Protein AF-A0A6L9IWA8-F1 (afdb_monomer_lite)

Sequence (119 aa):
MDGIFGVGLMEVVIILLAIFIIGGPENTAKWARELGRWVGKARRMWSEAVAEMEKDLGPEGKELLDTTRQITQATREVKTMKPARKLLAESTGLVNDVAKEVEGQAPEPPSSNGTGHTP

Radius of gyration: 25.7 Å; chains: 1; bounding box: 56×28×85 Å

Secondary structure (DSSP, 8-state):
---TTS--HHHHHHHHHHHHHHH-HHHHHHHHHHHHHHHHHHHHHHHHHHHHHHHHSTTHHHHHHHHHHHHHHHHHHHTTSTHHHHHHHHHHHHHHHHHHHHHT-PPPP----------

pLDDT: mean 75.32, std 14.13, range [43.97, 95.75]

Structure (mmCIF, N/CA/C/O backbone):
data_AF-A0A6L9IWA8-F1
#
_entry.id   AF-A0A6L9IWA8-F1
#
loop_
_atom_site.group_PDB
_atom_site.id
_atom_site.type_symbol
_atom_site.label_atom_id
_atom_site.label_alt_id
_atom_site.label_comp_id
_atom_site.label_asym_id
_atom_site.label_entity_id
_atom_site.label_seq_id
_atom_site.pdbx_PDB_ins_code
_atom_site.Cartn_x
_atom_site.Cartn_y
_atom_site.Cartn_z
_atom_site.occupancy
_atom_site.B_iso_or_equiv
_atom_site.auth_seq_id
_atom_site.auth_comp_id
_atom_site.auth_asym_id
_atom_site.auth_atom_id
_atom_site.pdbx_PDB_model_num
ATOM 1 N N . MET A 1 1 ? -17.144 9.341 -12.416 1.00 52.88 1 MET A N 1
ATOM 2 C CA . MET A 1 1 ? -17.152 8.767 -11.052 1.00 52.88 1 MET A CA 1
ATOM 3 C C . MET A 1 1 ? -15.854 9.219 -10.430 1.00 52.88 1 MET A C 1
ATOM 5 O O . MET A 1 1 ? -14.859 8.512 -10.530 1.00 52.88 1 MET A O 1
ATOM 9 N N . ASP A 1 2 ? -15.854 10.429 -9.886 1.00 62.62 2 ASP A N 1
ATOM 10 C CA . ASP A 1 2 ? -14.649 11.027 -9.323 1.00 62.62 2 ASP A CA 1
ATOM 11 C C . ASP A 1 2 ? -14.594 10.596 -7.859 1.00 62.62 2 ASP A C 1
ATOM 13 O O . ASP A 1 2 ? -15.529 10.833 -7.092 1.00 62.62 2 ASP A O 1
ATOM 17 N N . GLY A 1 3 ? -13.567 9.819 -7.509 1.00 61.72 3 GLY A N 1
ATOM 18 C CA . GLY A 1 3 ? -13.367 9.332 -6.148 1.00 61.72 3 GLY A CA 1
ATOM 19 C C . GLY A 1 3 ? -13.089 10.477 -5.173 1.00 61.72 3 GLY A C 1
ATOM 20 O O . GLY A 1 3 ? -12.865 11.615 -5.576 1.00 61.72 3 GLY A O 1
ATOM 21 N N . ILE A 1 4 ? -13.034 10.152 -3.879 1.00 63.00 4 ILE A N 1
ATOM 22 C CA . ILE A 1 4 ? -12.831 11.069 -2.736 1.00 63.00 4 ILE A CA 1
ATOM 23 C C . ILE A 1 4 ? -11.584 11.990 -2.829 1.00 63.00 4 ILE A C 1
ATOM 25 O O . ILE A 1 4 ? -11.434 12.897 -2.019 1.00 63.00 4 ILE A O 1
ATOM 29 N N . PHE A 1 5 ? -10.734 11.835 -3.851 1.00 69.06 5 PHE A N 1
ATOM 30 C CA . PHE A 1 5 ? -9.561 12.679 -4.119 1.00 69.06 5 PHE A CA 1
ATOM 31 C C . PHE A 1 5 ? -9.408 13.109 -5.590 1.00 69.06 5 PHE A C 1
ATOM 33 O O . PHE A 1 5 ? -8.297 13.402 -6.019 1.00 69.06 5 PHE A O 1
ATOM 40 N N . GLY A 1 6 ? -10.466 13.058 -6.408 1.00 74.38 6 GLY A N 1
ATOM 41 C CA . GLY A 1 6 ? -10.344 13.210 -7.870 1.00 74.38 6 GLY A CA 1
ATOM 42 C C . GLY A 1 6 ? -9.612 12.045 -8.553 1.00 74.38 6 GLY A C 1
ATOM 43 O O . GLY A 1 6 ? -9.569 11.986 -9.772 1.00 74.38 6 GLY A O 1
ATOM 44 N N . VAL A 1 7 ? -9.108 11.094 -7.759 1.00 74.19 7 VAL A N 1
ATOM 45 C CA . VAL A 1 7 ? -8.382 9.901 -8.184 1.00 74.19 7 VAL A CA 1
ATOM 46 C C . VAL A 1 7 ? -9.332 8.709 -8.214 1.00 74.19 7 VAL A C 1
ATOM 48 O O . VAL A 1 7 ? -9.901 8.315 -7.189 1.00 74.19 7 VAL A O 1
ATOM 51 N N . GLY A 1 8 ? -9.521 8.128 -9.398 1.00 85.25 8 GLY A N 1
ATOM 52 C CA . GLY A 1 8 ? -10.294 6.896 -9.585 1.00 85.25 8 GLY A CA 1
ATOM 53 C C . GLY A 1 8 ? -9.482 5.631 -9.273 1.00 85.25 8 GLY A C 1
ATOM 54 O O . GLY A 1 8 ? -8.254 5.652 -9.265 1.00 85.25 8 GLY A O 1
ATOM 55 N N . LEU A 1 9 ? -10.152 4.483 -9.090 1.00 83.06 9 LEU A N 1
ATOM 56 C CA . LEU A 1 9 ? -9.462 3.191 -8.910 1.00 83.06 9 LEU A CA 1
ATOM 57 C C . LEU A 1 9 ? -8.479 2.908 -10.063 1.00 83.06 9 LEU A C 1
ATOM 59 O O . LEU A 1 9 ? -7.370 2.440 -9.826 1.00 83.06 9 LEU A O 1
ATOM 63 N N . MET A 1 10 ? -8.871 3.243 -11.298 1.00 87.06 10 MET A N 1
ATOM 64 C CA . MET A 1 10 ? -8.018 3.100 -12.484 1.00 87.06 10 MET A CA 1
ATOM 65 C C . MET A 1 10 ? -6.772 3.983 -12.437 1.00 87.06 10 MET A C 1
ATOM 67 O O . MET A 1 10 ? -5.709 3.568 -12.883 1.00 87.06 10 MET A O 1
ATOM 71 N N . GLU A 1 11 ? -6.874 5.176 -11.867 1.00 87.44 11 GLU A N 1
ATOM 72 C CA . GLU A 1 11 ? -5.745 6.092 -11.757 1.00 87.44 11 GLU A CA 1
ATOM 73 C C . GLU A 1 11 ? -4.727 5.602 -10.725 1.00 87.44 11 GLU A C 1
ATOM 75 O O . GLU A 1 11 ? -3.528 5.633 -10.988 1.00 87.44 11 GLU A O 1
ATOM 80 N N . VAL A 1 12 ? -5.187 5.012 -9.615 1.00 89.56 12 VAL A N 1
ATOM 81 C CA . VAL A 1 12 ? -4.294 4.325 -8.667 1.00 89.56 12 VAL A CA 1
ATOM 82 C C . VAL A 1 12 ? -3.516 3.205 -9.361 1.00 89.56 12 VAL A C 1
ATOM 84 O O . VAL A 1 12 ? -2.313 3.078 -9.149 1.00 89.56 12 VAL A O 1
ATOM 87 N N . VAL A 1 13 ? -4.166 2.410 -10.217 1.00 91.19 13 VAL A N 1
ATOM 88 C CA . VAL A 1 13 ? -3.491 1.347 -10.985 1.00 91.19 13 VAL A CA 1
ATOM 89 C C . VAL A 1 13 ? -2.436 1.928 -11.929 1.00 91.19 13 V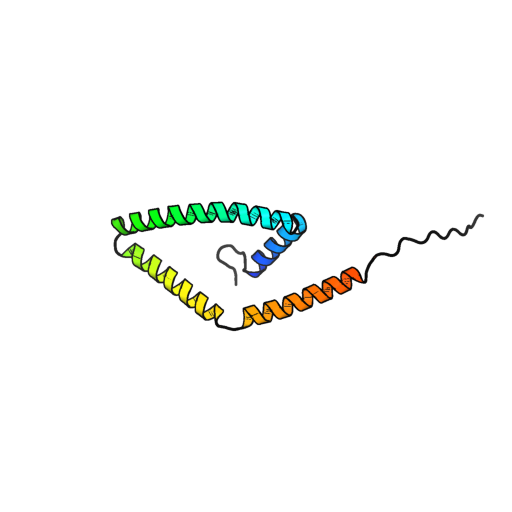AL A C 1
ATOM 91 O O . VAL A 1 13 ? -1.326 1.402 -11.986 1.00 91.19 13 VAL A O 1
ATOM 94 N N . ILE A 1 14 ? -2.744 3.025 -12.627 1.00 92.31 14 ILE A N 1
ATOM 95 C CA . ILE A 1 14 ? -1.791 3.711 -13.514 1.00 92.31 14 ILE A CA 1
ATOM 96 C C . ILE A 1 14 ? -0.588 4.233 -12.719 1.00 92.31 14 ILE A C 1
ATOM 98 O O . ILE A 1 14 ? 0.552 4.023 -13.130 1.00 92.31 14 ILE A O 1
ATOM 102 N N . ILE A 1 15 ? -0.81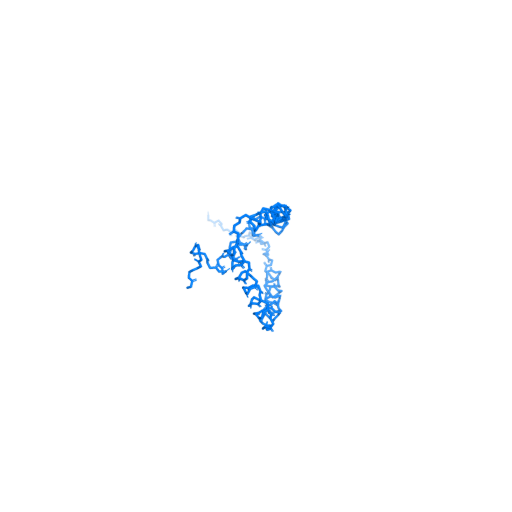7 4.849 -11.557 1.00 91.69 15 ILE A N 1
ATOM 103 C CA . ILE A 1 15 ? 0.255 5.328 -10.674 1.00 91.69 15 ILE A CA 1
ATOM 104 C C . ILE A 1 15 ? 1.117 4.155 -10.187 1.00 91.69 15 ILE A C 1
ATOM 106 O O . ILE A 1 15 ? 2.345 4.236 -10.228 1.00 91.69 15 ILE A O 1
ATOM 110 N N . LEU A 1 16 ? 0.501 3.046 -9.765 1.00 91.19 16 LEU A N 1
ATOM 111 C CA . LEU A 1 16 ? 1.231 1.843 -9.356 1.00 91.19 16 LEU A CA 1
ATOM 112 C C . LEU A 1 16 ? 2.087 1.289 -10.497 1.00 91.19 16 LEU A C 1
ATOM 114 O O . LEU A 1 16 ? 3.242 0.938 -10.262 1.00 91.19 16 LEU A O 1
ATOM 118 N N . LEU A 1 17 ? 1.557 1.256 -11.721 1.00 92.81 17 LEU A N 1
ATOM 119 C CA . LEU A 1 17 ? 2.297 0.821 -12.902 1.00 92.81 17 LEU A CA 1
ATOM 120 C C . LEU A 1 17 ? 3.463 1.769 -13.216 1.00 92.81 17 LEU A C 1
ATOM 122 O O . LEU A 1 17 ? 4.565 1.301 -13.482 1.00 92.81 17 LEU A O 1
ATOM 126 N N . ALA A 1 18 ? 3.263 3.084 -13.116 1.00 92.25 18 ALA A N 1
ATOM 127 C CA . ALA A 1 18 ? 4.325 4.068 -13.320 1.00 92.25 18 ALA A CA 1
ATOM 128 C C . ALA A 1 18 ? 5.462 3.894 -12.301 1.00 92.25 18 ALA A C 1
ATOM 130 O O . ALA A 1 18 ? 6.628 3.810 -12.685 1.00 92.25 18 ALA A O 1
ATOM 131 N N . ILE A 1 19 ? 5.136 3.758 -11.010 1.00 92.38 19 ILE A N 1
ATOM 132 C CA . ILE A 1 19 ? 6.133 3.499 -9.959 1.00 92.38 19 ILE A CA 1
ATOM 133 C C . ILE A 1 19 ? 6.842 2.160 -10.202 1.00 92.38 19 ILE A C 1
ATOM 135 O O . ILE A 1 19 ? 8.037 2.048 -9.939 1.00 92.38 19 ILE A O 1
ATOM 139 N N . PHE A 1 20 ? 6.133 1.155 -10.713 1.00 92.81 20 PHE A N 1
ATOM 140 C CA . PHE A 1 20 ? 6.696 -0.154 -11.031 1.00 92.81 20 PHE A CA 1
ATOM 141 C C . PHE A 1 20 ? 7.640 -0.122 -12.237 1.00 92.81 20 PHE A C 1
ATOM 143 O O . PHE A 1 20 ? 8.668 -0.790 -12.212 1.00 92.81 20 PHE A O 1
ATOM 150 N N . ILE A 1 21 ? 7.337 0.668 -13.270 1.00 93.06 21 ILE A N 1
ATOM 151 C CA . ILE A 1 21 ? 8.206 0.846 -14.443 1.00 93.06 21 ILE A CA 1
ATOM 152 C C . ILE A 1 21 ? 9.446 1.667 -14.070 1.00 93.06 21 ILE A C 1
ATOM 154 O O . ILE A 1 21 ? 10.561 1.276 -14.402 1.00 93.06 21 ILE A O 1
ATOM 158 N N . ILE A 1 22 ? 9.264 2.781 -13.355 1.00 92.12 22 ILE A N 1
ATOM 159 C CA . ILE A 1 22 ? 10.355 3.698 -12.984 1.00 92.12 22 ILE A CA 1
ATOM 160 C C . ILE A 1 22 ? 11.263 3.068 -11.924 1.00 92.12 22 ILE A C 1
ATOM 162 O O . ILE A 1 22 ? 12.486 3.119 -12.028 1.00 92.12 22 ILE A O 1
ATOM 166 N N . GLY A 1 23 ? 10.666 2.498 -10.878 1.00 87.12 23 GLY A N 1
ATOM 167 C CA . GLY A 1 23 ? 11.400 1.882 -9.777 1.00 87.12 23 GLY A CA 1
ATOM 168 C C . GLY A 1 23 ? 11.874 0.466 -10.089 1.00 87.12 23 GLY A C 1
ATOM 169 O O . GLY A 1 23 ? 12.840 -0.001 -9.486 1.00 87.12 23 GLY A O 1
ATOM 170 N N . GLY A 1 24 ? 11.216 -0.220 -11.018 1.00 89.38 24 GLY A N 1
ATOM 171 C CA . GLY A 1 24 ? 11.386 -1.645 -11.253 1.00 89.38 24 GLY A CA 1
ATOM 172 C C . GLY A 1 24 ? 10.652 -2.513 -10.213 1.00 89.38 24 GLY A C 1
ATOM 173 O O . GLY A 1 24 ? 10.462 -2.100 -9.059 1.00 89.38 24 GLY A O 1
ATOM 174 N N . PRO A 1 25 ? 10.299 -3.761 -10.579 1.00 83.06 25 PRO A N 1
ATOM 175 C CA . PRO A 1 25 ? 9.552 -4.703 -9.735 1.00 83.06 25 PRO A CA 1
ATOM 176 C C . PRO A 1 25 ? 10.153 -4.899 -8.344 1.00 83.06 25 PRO A C 1
ATOM 178 O O . PRO A 1 25 ? 9.441 -5.020 -7.344 1.00 83.06 25 PRO A O 1
ATOM 181 N N . GLU A 1 26 ? 11.480 -4.926 -8.264 1.00 87.94 26 GLU A N 1
ATOM 182 C CA . GLU A 1 26 ? 12.175 -5.210 -7.018 1.00 87.94 26 GLU A CA 1
ATOM 183 C C . GLU A 1 26 ? 12.084 -4.062 -6.013 1.00 87.94 26 GLU A C 1
ATOM 185 O O . GLU A 1 26 ? 11.994 -4.316 -4.810 1.00 87.94 26 GLU A O 1
ATOM 190 N N . ASN A 1 27 ? 12.103 -2.808 -6.472 1.00 89.75 27 ASN A N 1
ATOM 191 C CA . ASN A 1 27 ? 12.190 -1.650 -5.582 1.00 89.75 27 ASN A CA 1
ATOM 192 C C . ASN A 1 27 ? 10.813 -1.212 -5.093 1.00 89.75 27 ASN A C 1
ATOM 194 O O . ASN A 1 27 ? 10.641 -0.998 -3.893 1.00 89.75 27 ASN A O 1
ATOM 198 N N . THR A 1 28 ? 9.800 -1.208 -5.962 1.00 88.69 28 THR A N 1
ATOM 199 C CA . THR A 1 28 ? 8.416 -0.919 -5.557 1.00 88.69 28 THR A CA 1
ATOM 200 C C . THR A 1 28 ? 7.926 -1.929 -4.515 1.00 88.69 28 THR A C 1
ATOM 202 O O . THR A 1 28 ? 7.317 -1.555 -3.511 1.00 88.69 28 THR A O 1
ATOM 205 N N . ALA A 1 29 ? 8.273 -3.211 -4.679 1.00 88.44 29 ALA A N 1
ATOM 206 C CA . ALA A 1 29 ? 7.963 -4.248 -3.696 1.00 88.44 29 ALA A CA 1
ATOM 207 C C . ALA A 1 29 ? 8.788 -4.125 -2.398 1.00 88.44 29 ALA A C 1
ATOM 209 O O . ALA A 1 29 ? 8.310 -4.507 -1.326 1.00 88.44 29 ALA A O 1
ATOM 210 N N . LYS A 1 30 ? 10.029 -3.614 -2.447 1.00 89.94 30 LYS A N 1
ATOM 211 C CA . LYS A 1 30 ? 10.808 -3.274 -1.236 1.00 89.94 30 LYS A CA 1
ATOM 212 C C . LYS A 1 30 ? 10.108 -2.160 -0.448 1.00 89.94 30 LYS A C 1
ATOM 214 O O . LYS A 1 30 ? 9.823 -2.355 0.735 1.00 89.94 30 LYS A O 1
ATOM 219 N N . TRP A 1 31 ? 9.719 -1.074 -1.115 1.00 90.69 31 TRP A N 1
ATOM 220 C CA . TRP A 1 31 ? 9.046 0.068 -0.485 1.00 90.69 31 TRP A CA 1
ATOM 221 C C . TRP A 1 31 ? 7.673 -0.303 0.082 1.00 90.69 31 TRP A C 1
ATOM 223 O O . TRP A 1 31 ? 7.347 0.065 1.209 1.00 90.69 31 TRP A O 1
ATOM 233 N N . ALA A 1 32 ? 6.894 -1.121 -0.632 1.00 90.62 32 ALA A N 1
ATOM 234 C CA . ALA A 1 32 ? 5.612 -1.620 -0.134 1.00 90.62 32 ALA A CA 1
ATOM 235 C C . ALA A 1 32 ? 5.762 -2.445 1.157 1.00 90.62 32 ALA A C 1
ATOM 237 O O . ALA A 1 32 ? 4.952 -2.321 2.077 1.00 90.62 32 ALA A O 1
ATOM 238 N N . ARG A 1 33 ? 6.816 -3.267 1.263 1.00 92.50 33 ARG A N 1
ATOM 239 C CA . ARG A 1 33 ? 7.103 -4.043 2.482 1.00 92.50 33 ARG A CA 1
ATOM 240 C C . ARG A 1 33 ? 7.492 -3.148 3.652 1.00 92.50 33 ARG A C 1
ATOM 242 O O . ARG A 1 33 ? 7.090 -3.413 4.785 1.00 92.50 33 ARG A O 1
ATOM 249 N N . GLU A 1 34 ? 8.269 -2.104 3.396 1.00 94.38 34 GLU A N 1
ATOM 250 C CA . GLU A 1 34 ? 8.641 -1.115 4.409 1.00 94.38 34 GLU A CA 1
ATOM 251 C C . GLU A 1 34 ? 7.423 -0.351 4.922 1.00 94.38 34 GLU A C 1
ATOM 253 O O . GLU A 1 34 ? 7.182 -0.333 6.135 1.00 94.38 34 GLU A O 1
ATOM 258 N N . LEU A 1 35 ? 6.601 0.162 4.005 1.00 94.31 35 LEU A N 1
ATOM 259 C CA . LEU A 1 35 ? 5.353 0.846 4.323 1.00 94.31 35 LEU A CA 1
ATOM 260 C C . LEU A 1 35 ? 4.388 -0.077 5.080 1.00 94.31 35 LEU A C 1
ATOM 262 O O . LEU A 1 35 ? 3.823 0.312 6.097 1.00 94.31 35 LEU A O 1
ATOM 266 N N . GLY A 1 36 ? 4.251 -1.333 4.650 1.00 93.69 36 GLY A N 1
ATOM 267 C CA . GLY A 1 36 ? 3.370 -2.314 5.284 1.00 93.69 36 GLY A CA 1
ATOM 268 C C . GLY A 1 36 ? 3.729 -2.584 6.746 1.00 93.69 36 GLY A C 1
ATOM 269 O O . GLY A 1 36 ? 2.840 -2.689 7.593 1.00 93.69 36 GLY A O 1
ATOM 270 N N . ARG A 1 37 ? 5.026 -2.622 7.085 1.00 95.75 37 ARG A N 1
ATOM 271 C CA . ARG A 1 37 ? 5.462 -2.742 8.488 1.00 95.75 37 ARG A CA 1
ATOM 272 C C . ARG A 1 37 ? 5.071 -1.518 9.316 1.00 95.75 37 ARG A C 1
ATOM 274 O O . ARG A 1 37 ? 4.723 -1.675 10.484 1.00 95.75 37 ARG A O 1
ATOM 281 N N . TRP A 1 38 ? 5.125 -0.322 8.734 1.00 94.88 38 TRP A N 1
ATOM 282 C CA . TRP A 1 38 ? 4.744 0.923 9.409 1.00 94.88 38 TRP A CA 1
ATOM 283 C C . TRP A 1 38 ? 3.231 1.026 9.591 1.00 94.88 38 TRP A C 1
ATOM 285 O O . TRP A 1 38 ? 2.765 1.252 10.705 1.00 94.88 38 TRP A O 1
ATOM 295 N N . VAL A 1 39 ? 2.464 0.747 8.538 1.00 95.00 39 VAL A N 1
ATOM 296 C CA . VAL A 1 39 ? 0.997 0.681 8.581 1.00 95.00 39 VAL A CA 1
ATOM 297 C C . VAL A 1 39 ? 0.528 -0.371 9.587 1.00 95.00 39 VAL A C 1
ATOM 299 O O . VAL A 1 39 ? -0.401 -0.123 10.350 1.00 95.00 39 VAL A O 1
ATOM 302 N N . GLY A 1 40 ? 1.199 -1.524 9.657 1.00 93.19 40 GLY A N 1
ATOM 303 C CA . GLY A 1 40 ? 0.892 -2.564 10.640 1.00 93.19 40 GLY A CA 1
ATOM 304 C C . GLY A 1 40 ? 1.062 -2.091 12.086 1.00 93.19 40 GLY A C 1
ATOM 305 O O . GLY A 1 40 ? 0.217 -2.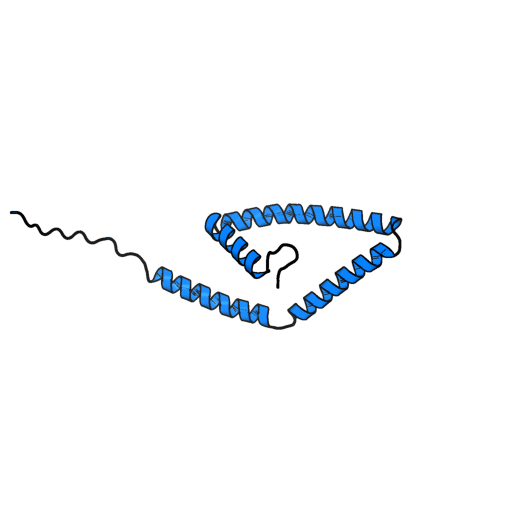388 12.930 1.00 93.19 40 GLY A O 1
ATOM 306 N N . LYS A 1 41 ? 2.117 -1.318 12.372 1.00 93.38 41 LYS A N 1
ATOM 307 C CA . LYS A 1 41 ? 2.319 -0.697 13.691 1.00 93.38 41 LYS A CA 1
ATOM 308 C C . LYS A 1 41 ? 1.266 0.375 13.971 1.00 93.38 41 LYS A C 1
ATOM 310 O O . LYS A 1 41 ? 0.652 0.346 15.032 1.00 93.38 41 LYS A O 1
ATOM 315 N N . ALA A 1 42 ? 1.007 1.260 13.007 1.00 93.88 42 ALA A N 1
ATOM 316 C CA . ALA A 1 42 ? -0.014 2.300 13.120 1.00 93.88 42 ALA A CA 1
ATOM 317 C C . ALA A 1 42 ? -1.404 1.710 13.387 1.00 93.88 42 ALA A C 1
ATOM 319 O O . ALA A 1 42 ? -2.126 2.209 14.241 1.00 93.88 42 ALA A O 1
ATOM 320 N N . ARG A 1 43 ? -1.756 0.598 12.730 1.00 92.56 43 ARG A N 1
ATOM 321 C CA . ARG A 1 43 ? -3.042 -0.070 12.944 1.00 92.56 43 ARG A CA 1
ATOM 322 C C . ARG A 1 43 ? -3.205 -0.614 14.362 1.00 92.56 43 ARG A C 1
ATOM 324 O O . ARG A 1 43 ? -4.307 -0.533 14.890 1.00 92.56 43 ARG A O 1
ATOM 331 N N . ARG A 1 44 ? -2.140 -1.149 14.968 1.00 89.56 44 ARG A N 1
ATOM 332 C CA . ARG A 1 44 ? -2.176 -1.636 16.359 1.00 89.56 44 ARG A CA 1
ATOM 333 C C . ARG A 1 44 ? -2.368 -0.484 17.347 1.00 89.56 44 ARG A C 1
ATOM 335 O O . ARG A 1 44 ? -3.279 -0.534 18.162 1.00 89.56 44 ARG A O 1
ATOM 342 N N . MET A 1 45 ? -1.597 0.592 17.183 1.00 90.06 45 MET A N 1
ATOM 343 C CA . MET A 1 45 ? -1.743 1.798 18.011 1.00 90.06 45 MET A CA 1
ATOM 344 C C . MET A 1 45 ? -3.123 2.447 17.833 1.00 90.06 45 MET A C 1
ATOM 346 O O . MET A 1 45 ? -3.738 2.882 18.797 1.00 90.06 45 MET A O 1
ATOM 350 N N . TRP A 1 46 ? -3.654 2.457 16.607 1.00 87.50 46 TRP A N 1
ATOM 351 C CA . TRP A 1 46 ? -4.996 2.960 16.323 1.00 87.50 46 TRP A CA 1
ATOM 352 C C . TRP A 1 46 ? -6.087 2.105 16.970 1.00 87.50 46 TRP A C 1
ATOM 354 O O . TRP A 1 46 ? -7.039 2.657 17.502 1.00 87.50 46 TRP A O 1
ATOM 364 N N . SER A 1 47 ? -5.972 0.770 16.952 1.00 84.69 47 SER A N 1
ATOM 365 C CA . SER A 1 47 ? -6.963 -0.085 17.622 1.00 84.69 47 SER A CA 1
ATOM 366 C C . SER A 1 47 ? -6.992 0.124 19.132 1.00 84.69 47 SER A C 1
ATOM 368 O O . SER A 1 47 ? -8.066 0.080 19.718 1.00 84.69 47 SER A O 1
ATOM 370 N N . GLU A 1 48 ? -5.837 0.388 19.743 1.00 82.19 48 GLU A N 1
ATOM 371 C CA . GLU A 1 48 ? -5.744 0.719 21.167 1.00 82.19 48 GLU A CA 1
ATOM 372 C C . GLU A 1 48 ? -6.364 2.097 21.446 1.00 82.19 48 GLU A C 1
ATOM 374 O O . GLU A 1 48 ? -7.204 2.220 22.332 1.00 82.19 48 GLU A O 1
ATOM 379 N N . ALA A 1 49 ? -6.055 3.108 20.625 1.00 82.81 49 ALA A N 1
ATOM 380 C CA .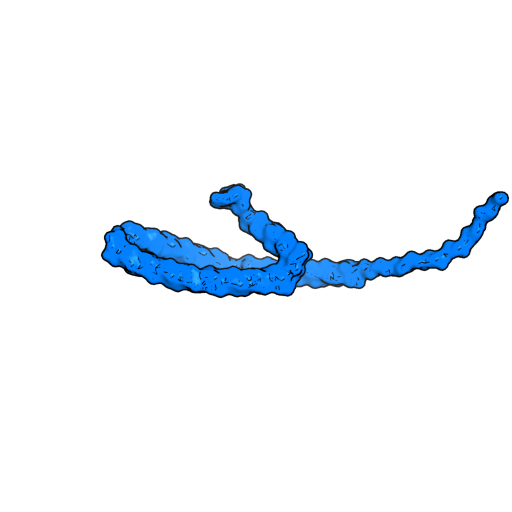 ALA A 1 49 ? -6.636 4.446 20.750 1.00 82.81 49 ALA A CA 1
ATOM 381 C C . ALA A 1 49 ? -8.162 4.461 20.545 1.00 82.81 49 ALA A C 1
ATOM 383 O O . ALA A 1 49 ? -8.872 5.142 21.278 1.00 82.81 49 ALA A O 1
ATOM 384 N N . VAL A 1 50 ? -8.681 3.694 19.581 1.00 80.94 50 VAL A N 1
ATOM 385 C CA . VAL A 1 50 ? -10.129 3.557 19.355 1.00 80.94 50 VAL A CA 1
ATOM 386 C C . VAL A 1 50 ? -10.804 2.837 20.520 1.00 80.94 50 VAL A C 1
ATOM 388 O O . VAL A 1 50 ? -11.886 3.251 20.914 1.00 80.94 50 VAL A O 1
ATOM 391 N N . ALA A 1 51 ? -10.171 1.813 21.099 1.00 78.25 51 ALA A N 1
ATOM 392 C CA . ALA A 1 51 ? -10.714 1.109 22.261 1.00 78.25 51 ALA A CA 1
ATOM 393 C C . ALA A 1 51 ? -10.760 2.003 23.516 1.00 78.25 51 ALA A C 1
ATOM 395 O O . ALA A 1 51 ? -11.720 1.946 24.284 1.00 78.25 51 ALA A O 1
ATOM 396 N N . GLU A 1 52 ? -9.756 2.864 23.710 1.00 75.19 52 GLU A N 1
ATOM 397 C CA . GLU A 1 52 ? -9.756 3.870 24.780 1.00 75.19 52 GLU A CA 1
ATOM 398 C C . GLU A 1 52 ? -10.813 4.961 24.514 1.00 75.19 52 GLU A C 1
ATOM 400 O O . GLU A 1 52 ? -11.549 5.339 25.422 1.00 75.19 52 GLU A O 1
ATOM 405 N N . MET A 1 53 ? -10.970 5.411 23.259 1.00 69.75 53 MET A N 1
ATOM 406 C CA . MET A 1 53 ? -12.035 6.350 22.880 1.00 69.75 53 MET A CA 1
ATOM 407 C C . MET A 1 53 ? -13.435 5.737 23.029 1.00 69.75 53 MET A C 1
ATOM 409 O O . MET A 1 53 ? -14.341 6.441 23.452 1.00 69.75 53 MET A O 1
ATOM 413 N N . GLU A 1 54 ? -13.643 4.443 22.758 1.00 67.31 54 GLU A N 1
ATOM 414 C CA . GLU A 1 54 ? -14.922 3.751 23.012 1.00 67.31 54 GLU A CA 1
ATOM 415 C C . GLU A 1 54 ? -15.314 3.772 24.495 1.00 67.31 54 GLU A C 1
ATOM 417 O O . GLU A 1 54 ? -16.506 3.768 24.817 1.00 67.31 54 GLU A O 1
ATOM 422 N N . LYS A 1 55 ? -14.325 3.820 25.397 1.00 66.56 55 LYS A N 1
ATOM 423 C CA . LYS A 1 55 ? -14.550 3.919 26.842 1.00 66.56 55 LYS A CA 1
ATOM 424 C C . LYS A 1 55 ? -15.062 5.304 27.258 1.00 66.56 55 LYS A C 1
ATOM 426 O O . LYS A 1 55 ? -15.816 5.386 28.225 1.00 66.56 55 LYS A O 1
ATOM 431 N N . ASP A 1 56 ? -14.708 6.354 26.512 1.00 62.81 56 ASP A N 1
ATOM 432 C CA . ASP A 1 56 ? -14.970 7.750 26.887 1.00 62.81 56 ASP A CA 1
ATOM 433 C C . ASP A 1 56 ? -15.996 8.476 25.975 1.00 62.81 56 ASP A C 1
ATOM 435 O O . ASP A 1 56 ? -16.637 9.421 26.432 1.00 62.81 56 ASP A O 1
ATOM 439 N N . LEU A 1 57 ? -16.219 8.046 24.721 1.00 59.62 57 LEU A N 1
ATOM 440 C CA . LEU A 1 57 ? -17.117 8.707 23.742 1.00 59.62 57 LEU A CA 1
ATOM 441 C C . LEU A 1 57 ? -18.545 8.137 23.684 1.00 59.62 57 LEU A C 1
ATOM 443 O O . LEU A 1 57 ? -19.402 8.692 22.997 1.00 59.62 57 LEU A O 1
ATOM 447 N N . GLY A 1 58 ? -18.855 7.061 24.408 1.00 62.25 58 GLY A N 1
ATOM 448 C CA . GLY A 1 58 ? -20.218 6.525 24.437 1.00 62.25 58 GLY A CA 1
ATOM 449 C C . GLY A 1 58 ? -20.749 6.093 23.047 1.00 62.25 58 GLY A C 1
ATOM 450 O O . GLY A 1 58 ? -19.969 5.710 22.174 1.00 62.25 58 GLY A O 1
ATOM 451 N N . PRO A 1 59 ? -22.078 6.066 22.828 1.00 60.31 59 PRO A N 1
ATOM 452 C CA . PRO A 1 59 ? -22.731 5.343 21.724 1.00 60.31 59 PRO A CA 1
ATOM 453 C C . PRO A 1 59 ? -22.331 5.760 20.294 1.00 60.31 59 PRO A C 1
ATOM 455 O O . PRO A 1 59 ? -22.480 4.942 19.387 1.00 60.31 59 PRO A O 1
ATOM 458 N N . GLU A 1 60 ? -21.772 6.952 20.076 1.00 61.31 60 GLU A N 1
ATOM 459 C CA . GLU A 1 60 ? -21.398 7.449 18.737 1.00 61.31 60 GLU A CA 1
ATOM 460 C C . GLU A 1 60 ? -20.229 6.670 18.103 1.00 61.31 60 GLU A C 1
ATOM 462 O O . GLU A 1 60 ? -20.193 6.453 16.890 1.00 61.31 60 GLU A O 1
ATOM 467 N N . GLY A 1 61 ? -19.300 6.151 18.915 1.00 64.19 61 GLY A N 1
ATOM 468 C CA . GLY A 1 61 ? -18.208 5.301 18.421 1.00 64.19 61 GLY A CA 1
ATOM 469 C C . GLY A 1 61 ? -18.699 3.966 17.846 1.00 64.19 61 GLY A C 1
ATOM 470 O O . GLY A 1 61 ? -18.102 3.425 16.911 1.00 64.19 61 GLY A O 1
ATOM 471 N N . LYS A 1 62 ? -19.833 3.459 18.351 1.00 65.38 62 LYS A N 1
ATOM 472 C CA . LYS A 1 62 ? -20.410 2.185 17.905 1.00 65.38 62 LYS A CA 1
ATOM 473 C C . LYS A 1 62 ? -20.995 2.279 16.503 1.00 65.38 62 LYS A C 1
ATOM 475 O O . LYS A 1 62 ? -20.813 1.343 15.731 1.00 65.38 62 LYS A O 1
ATOM 480 N N . GLU A 1 63 ? -21.633 3.392 16.146 1.00 67.19 63 GLU A N 1
ATOM 481 C CA . GLU A 1 63 ? -22.217 3.584 14.809 1.00 67.19 63 GLU A CA 1
ATOM 482 C C . GLU A 1 63 ? -21.146 3.634 13.709 1.00 67.19 63 GLU A C 1
ATOM 484 O O . GLU A 1 63 ? -21.315 3.054 12.632 1.00 67.19 63 GLU A O 1
ATOM 489 N N . LEU A 1 64 ? -20.000 4.259 13.994 1.00 67.75 64 LEU A N 1
ATOM 490 C CA . LEU A 1 64 ? -18.835 4.279 13.103 1.00 67.75 64 LEU A CA 1
ATOM 491 C C . LEU A 1 64 ? -18.240 2.878 12.913 1.00 67.75 64 LEU A C 1
ATOM 493 O O . LEU A 1 64 ? -17.899 2.483 11.788 1.00 67.75 64 LEU A O 1
ATOM 497 N N . LEU A 1 65 ? -18.139 2.106 13.998 1.00 70.88 65 LEU A N 1
ATOM 498 C CA . LEU A 1 65 ? -17.669 0.725 13.940 1.00 70.88 65 LEU A CA 1
ATOM 499 C C . LEU A 1 65 ? -18.627 -0.158 13.133 1.00 70.88 65 LEU A C 1
ATOM 501 O O . LEU A 1 65 ? -18.178 -0.942 12.291 1.00 70.88 65 LEU A O 1
ATOM 505 N N . ASP A 1 66 ? -19.933 -0.009 13.350 1.00 77.31 66 ASP A N 1
ATOM 506 C CA . ASP A 1 66 ? -20.957 -0.792 12.659 1.00 77.31 66 ASP A CA 1
ATOM 507 C C . ASP A 1 66 ? -21.022 -0.443 11.173 1.00 77.31 66 ASP A C 1
ATOM 509 O O . ASP A 1 66 ? -21.056 -1.338 10.328 1.00 77.31 66 ASP A O 1
ATOM 513 N N . THR A 1 67 ? -20.913 0.840 10.830 1.00 76.38 67 THR A N 1
ATOM 514 C CA . THR A 1 67 ? -20.801 1.302 9.439 1.00 76.38 67 THR A CA 1
ATOM 515 C C . THR A 1 67 ? -19.567 0.701 8.765 1.00 76.38 67 THR A C 1
ATOM 517 O O . THR A 1 67 ? -19.652 0.141 7.671 1.00 76.38 67 THR A O 1
ATOM 520 N N . THR A 1 68 ? -18.415 0.715 9.443 1.00 77.69 68 THR A N 1
ATOM 521 C CA . THR A 1 68 ? -17.179 0.092 8.937 1.00 77.69 68 THR A CA 1
ATOM 522 C C . THR A 1 68 ? -17.356 -1.415 8.722 1.00 77.69 68 THR A C 1
ATOM 524 O O . THR A 1 68 ? -16.851 -1.995 7.749 1.00 77.69 68 THR A O 1
ATOM 527 N N . ARG A 1 69 ? -18.101 -2.076 9.611 1.00 78.12 69 ARG A N 1
ATOM 528 C CA . ARG A 1 69 ? -18.369 -3.512 9.538 1.00 78.12 69 ARG A CA 1
ATOM 529 C C . ARG A 1 69 ? -19.321 -3.866 8.400 1.00 78.12 69 ARG A C 1
ATOM 531 O O . ARG A 1 69 ? -19.061 -4.842 7.694 1.00 78.12 69 ARG A O 1
ATOM 538 N N . GLN A 1 70 ? -20.338 -3.044 8.164 1.00 80.81 70 GLN A N 1
ATOM 539 C CA . GLN A 1 70 ? -21.250 -3.163 7.026 1.00 80.81 70 GLN A CA 1
ATOM 540 C C . GLN A 1 70 ? -20.520 -2.952 5.695 1.00 80.81 70 GLN A C 1
ATOM 542 O O . GLN A 1 70 ? -20.661 -3.770 4.788 1.00 80.81 70 GLN A O 1
ATOM 547 N N . ILE A 1 71 ? -19.637 -1.952 5.598 1.00 79.50 71 ILE A N 1
ATOM 548 C CA . ILE A 1 71 ? -18.780 -1.742 4.415 1.00 79.50 7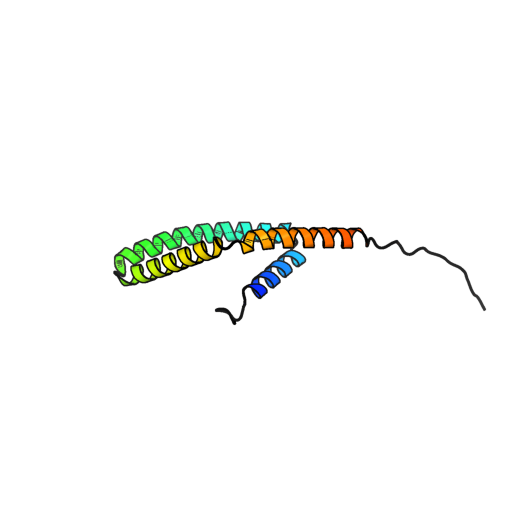1 ILE A CA 1
ATOM 549 C C . ILE A 1 71 ? -17.902 -2.973 4.158 1.00 79.50 71 ILE A C 1
ATOM 551 O O . ILE A 1 71 ? -17.760 -3.436 3.022 1.00 79.50 71 ILE A O 1
ATOM 555 N N . THR A 1 72 ? -17.335 -3.549 5.220 1.00 78.12 72 THR A N 1
ATOM 556 C CA . THR A 1 72 ? -16.509 -4.760 5.118 1.00 78.12 72 THR A CA 1
ATOM 557 C C . THR A 1 72 ? -17.324 -5.963 4.627 1.00 78.12 72 THR A C 1
ATOM 559 O O . THR A 1 72 ? -16.828 -6.750 3.816 1.00 78.12 72 THR A O 1
ATOM 562 N N . GLN A 1 73 ? -18.573 -6.112 5.077 1.00 78.81 73 GLN A N 1
ATOM 563 C CA . GLN A 1 73 ? -19.480 -7.171 4.620 1.00 78.81 73 GLN A CA 1
ATOM 564 C C . GLN A 1 73 ? -19.910 -6.973 3.163 1.00 78.81 73 GLN A C 1
ATOM 566 O O . GLN A 1 73 ? -19.770 -7.908 2.375 1.00 78.81 73 GLN A O 1
ATOM 571 N N . ALA A 1 74 ? -20.299 -5.756 2.778 1.00 71.38 74 ALA A N 1
ATOM 572 C CA . ALA A 1 74 ? -20.631 -5.413 1.397 1.00 71.38 74 ALA A CA 1
ATOM 573 C C . ALA A 1 74 ? -19.449 -5.691 0.451 1.00 71.38 74 ALA A C 1
ATOM 575 O O . ALA A 1 74 ? -19.604 -6.282 -0.615 1.00 71.38 74 ALA A O 1
ATOM 576 N N . THR A 1 75 ? -18.223 -5.381 0.885 1.00 72.62 75 THR A N 1
ATOM 577 C CA . THR A 1 75 ? -16.999 -5.692 0.126 1.00 72.62 75 THR A CA 1
ATOM 578 C C . THR A 1 75 ? -16.782 -7.203 -0.021 1.00 72.62 75 THR A C 1
ATOM 580 O O . THR A 1 75 ? -16.285 -7.682 -1.045 1.00 72.62 75 THR A O 1
ATOM 583 N N . ARG A 1 76 ? -17.153 -7.991 0.993 1.00 69.00 76 ARG A N 1
ATOM 584 C CA . ARG A 1 76 ? -17.028 -9.452 0.963 1.00 69.00 76 ARG A CA 1
ATOM 585 C C . ARG A 1 76 ? -18.039 -10.103 0.022 1.00 69.00 76 ARG A C 1
ATOM 587 O O . ARG A 1 76 ? -17.708 -11.121 -0.579 1.00 69.00 76 ARG A O 1
ATOM 594 N N . GLU A 1 77 ? -19.204 -9.496 -0.146 1.00 64.06 77 GLU A N 1
ATOM 595 C CA . GLU A 1 77 ? -20.234 -9.913 -1.100 1.00 64.06 77 GLU A CA 1
ATOM 596 C C . GLU A 1 77 ? -19.882 -9.503 -2.543 1.00 64.06 77 GLU A C 1
ATOM 598 O O . GLU A 1 77 ? -20.045 -10.276 -3.483 1.00 64.06 77 GLU A O 1
ATOM 603 N N . VAL A 1 78 ? -19.226 -8.356 -2.735 1.00 61.94 78 VAL A N 1
ATOM 604 C CA . VAL A 1 78 ? -18.615 -8.006 -4.034 1.00 61.94 78 VAL A CA 1
ATOM 605 C C . VAL A 1 78 ? -17.510 -9.003 -4.420 1.00 61.94 78 VAL A C 1
ATOM 607 O O . VAL A 1 78 ? -17.334 -9.327 -5.594 1.00 61.94 78 VAL A O 1
ATOM 610 N N . LYS A 1 79 ? -16.793 -9.564 -3.438 1.00 59.12 79 LYS A N 1
ATOM 611 C CA . LYS A 1 79 ? -15.756 -10.587 -3.657 1.00 59.12 79 LYS A CA 1
ATOM 612 C C . LYS A 1 79 ? -16.318 -11.972 -4.021 1.00 59.12 79 LYS A C 1
ATOM 614 O O . LYS A 1 79 ? -15.568 -12.788 -4.559 1.00 59.12 79 LYS A O 1
ATOM 619 N N . THR A 1 80 ? -17.588 -12.268 -3.728 1.00 63.94 80 THR A N 1
ATOM 620 C CA . THR A 1 80 ? -18.234 -13.531 -4.144 1.00 63.94 80 THR A CA 1
ATOM 621 C C . THR A 1 80 ? -18.778 -13.468 -5.567 1.00 63.94 80 THR A C 1
ATOM 623 O O . THR A 1 80 ? -18.996 -14.518 -6.181 1.00 63.94 80 THR A O 1
ATOM 626 N N . MET A 1 81 ? -18.890 -12.274 -6.158 1.00 57.31 81 MET A N 1
ATOM 627 C CA . MET A 1 81 ? -18.957 -12.181 -7.607 1.00 57.31 81 MET A CA 1
ATOM 628 C C . MET A 1 81 ? -17.621 -12.671 -8.179 1.00 57.31 81 MET A C 1
ATOM 630 O O . MET A 1 81 ? -16.531 -12.376 -7.691 1.00 57.31 81 MET A O 1
ATOM 634 N N . LYS A 1 82 ? -17.698 -13.465 -9.242 1.00 60.03 82 LYS A N 1
ATOM 635 C CA . LYS A 1 82 ? -16.572 -14.182 -9.846 1.00 60.03 82 LYS A CA 1
ATOM 636 C C . LYS A 1 82 ? -15.611 -13.348 -10.735 1.00 60.03 82 LYS A C 1
ATOM 638 O O . LYS A 1 82 ? -14.692 -13.983 -11.263 1.00 60.03 82 LYS A O 1
ATOM 643 N N . PRO A 1 83 ? -15.723 -12.010 -10.959 1.00 68.12 83 PRO A N 1
ATOM 644 C CA . PRO A 1 83 ? -14.914 -11.374 -11.993 1.00 68.12 83 PRO A CA 1
ATOM 645 C C . PRO A 1 83 ? -13.441 -11.276 -11.603 1.00 68.12 83 PRO A C 1
ATOM 647 O O . PRO A 1 83 ? -12.608 -11.410 -12.480 1.00 68.12 83 PRO A O 1
ATOM 650 N N . ALA A 1 84 ? -13.077 -11.170 -10.319 1.00 62.97 84 ALA A N 1
ATOM 651 C CA . ALA A 1 84 ? -11.670 -11.007 -9.937 1.00 62.97 84 ALA A CA 1
ATOM 652 C C . ALA A 1 84 ? -10.777 -12.158 -10.436 1.00 62.97 84 ALA A C 1
ATOM 654 O O . ALA A 1 84 ? -9.752 -11.916 -11.060 1.00 62.97 84 ALA A O 1
ATOM 655 N N . ARG A 1 85 ? -11.178 -13.424 -10.246 1.00 69.50 85 ARG A N 1
ATOM 656 C CA . ARG A 1 85 ? -10.387 -14.562 -10.750 1.00 69.50 85 ARG A CA 1
ATOM 657 C C . ARG A 1 85 ? -10.377 -14.655 -12.274 1.00 69.50 85 ARG A C 1
ATOM 659 O O . ARG A 1 85 ? -9.353 -15.027 -12.834 1.00 69.50 85 ARG A O 1
ATOM 666 N N . LYS A 1 86 ? -11.496 -14.336 -12.929 1.00 72.56 86 LYS A N 1
ATOM 667 C CA . LYS A 1 86 ? -11.601 -14.395 -14.391 1.00 72.56 86 LYS A CA 1
ATOM 668 C C . LYS A 1 86 ? -10.755 -13.300 -15.052 1.00 72.56 86 LYS A C 1
ATOM 670 O O . LYS A 1 86 ? -10.004 -13.598 -15.966 1.00 72.56 86 LYS A O 1
ATOM 675 N N . LEU A 1 87 ? -10.788 -12.089 -14.497 1.00 73.06 87 LEU A N 1
ATOM 676 C CA . LEU A 1 87 ? -9.962 -10.957 -14.915 1.00 73.06 87 LEU A CA 1
ATOM 677 C C . LEU A 1 87 ? -8.471 -11.213 -14.669 1.00 73.06 87 LEU A C 1
ATOM 679 O O . LEU A 1 87 ? -7.660 -10.863 -15.514 1.00 73.06 87 LEU A O 1
ATOM 683 N N . LEU A 1 88 ? -8.101 -11.859 -13.553 1.00 75.25 88 LEU A N 1
ATOM 684 C CA . LEU A 1 88 ? -6.714 -12.284 -13.321 1.00 75.25 88 LEU A CA 1
ATOM 685 C C . LEU A 1 88 ? -6.250 -13.343 -14.335 1.00 75.25 88 LEU A C 1
ATOM 687 O O . LEU A 1 88 ? -5.099 -13.319 -14.762 1.00 75.25 88 LEU A O 1
ATOM 691 N N . ALA A 1 89 ? -7.121 -14.284 -14.707 1.00 79.00 89 ALA A N 1
ATOM 692 C CA . ALA A 1 89 ? -6.793 -15.294 -15.711 1.00 79.00 89 ALA A CA 1
ATOM 693 C C . ALA A 1 89 ? -6.622 -14.667 -17.107 1.00 79.00 89 ALA A C 1
ATOM 695 O O . ALA A 1 89 ? -5.654 -14.979 -17.796 1.00 79.00 89 ALA A O 1
ATOM 696 N N . GLU A 1 90 ? -7.510 -13.745 -17.492 1.00 79.81 90 GLU A N 1
ATOM 697 C CA . GLU A 1 90 ? -7.428 -13.014 -18.765 1.00 79.81 90 GLU A CA 1
ATOM 698 C C . GLU A 1 90 ? -6.208 -12.082 -18.822 1.00 79.81 90 GLU A C 1
ATOM 700 O O . GLU A 1 90 ? -5.498 -12.068 -19.827 1.00 79.81 90 GLU A O 1
ATOM 705 N N . SER A 1 91 ? -5.894 -11.363 -17.739 1.00 77.94 91 SER A N 1
ATOM 706 C CA . SER A 1 91 ? -4.724 -10.476 -17.703 1.00 77.94 91 SER A CA 1
ATOM 707 C C . SER A 1 91 ? -3.401 -11.240 -17.761 1.00 77.94 91 SER A C 1
ATOM 709 O O . SER A 1 91 ? -2.465 -10.781 -18.407 1.00 77.94 91 SER A O 1
ATOM 711 N N . THR A 1 92 ? -3.323 -12.424 -17.144 1.00 83.75 92 THR A N 1
ATOM 712 C CA . THR A 1 92 ? -2.122 -13.276 -17.201 1.00 83.75 92 THR A CA 1
ATOM 713 C C . THR A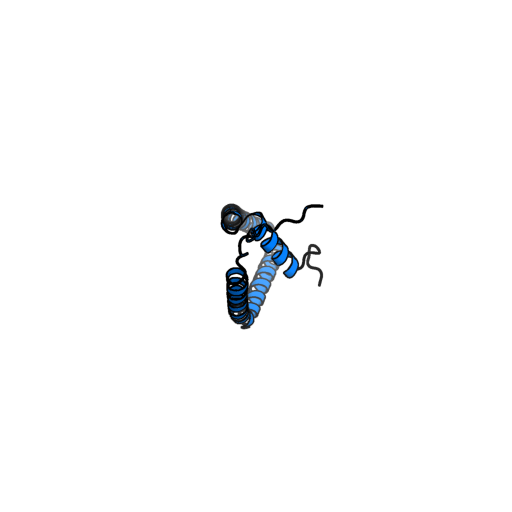 1 92 ? -1.854 -13.771 -18.626 1.00 83.75 92 THR A C 1
ATOM 715 O O . THR A 1 92 ? -0.701 -13.795 -19.051 1.00 83.75 92 THR A O 1
ATOM 718 N N . GLY A 1 93 ? -2.904 -14.118 -19.380 1.00 82.12 93 GLY A N 1
ATOM 719 C CA . GLY A 1 93 ? -2.779 -14.484 -20.795 1.00 82.12 93 GLY A CA 1
ATOM 720 C C . GLY A 1 93 ? -2.245 -13.330 -21.644 1.00 82.12 93 GLY A C 1
ATOM 721 O O . GLY A 1 93 ? -1.270 -13.500 -22.368 1.00 82.12 93 GLY A O 1
ATOM 722 N N . LEU A 1 94 ? -2.807 -12.132 -21.459 1.00 80.50 94 LEU A N 1
ATOM 723 C CA . LEU A 1 94 ? -2.411 -10.932 -22.200 1.00 80.50 94 LEU A CA 1
ATOM 724 C C . LEU A 1 94 ? -0.960 -10.512 -21.907 1.00 80.50 94 LEU A C 1
ATOM 726 O O . LEU A 1 94 ? -0.229 -10.129 -22.813 1.00 80.50 94 LEU A O 1
ATOM 730 N N . VAL A 1 95 ? -0.513 -10.640 -20.652 1.00 81.44 95 VAL A N 1
ATOM 731 C CA . VAL A 1 95 ? 0.887 -10.395 -20.262 1.00 81.44 95 VAL A CA 1
ATOM 732 C C . VAL A 1 95 ? 1.838 -11.390 -20.931 1.00 81.44 95 VAL A C 1
ATOM 734 O O . VAL A 1 95 ? 2.923 -11.002 -21.353 1.00 81.44 95 VAL A O 1
ATOM 737 N N . ASN A 1 96 ? 1.444 -12.659 -21.046 1.00 84.25 96 ASN A N 1
ATOM 738 C CA . ASN A 1 96 ? 2.262 -13.686 -21.687 1.00 84.25 96 ASN A CA 1
ATOM 739 C C . ASN A 1 96 ? 2.350 -13.504 -23.213 1.00 84.25 96 ASN A C 1
ATOM 741 O O . ASN A 1 96 ? 3.409 -13.738 -23.792 1.00 84.25 96 ASN A O 1
ATOM 745 N N . ASP A 1 97 ? 1.268 -13.064 -23.857 1.00 82.06 97 ASP A N 1
ATOM 746 C CA . ASP A 1 97 ? 1.272 -12.754 -25.291 1.00 82.06 97 ASP A CA 1
ATOM 747 C C . ASP A 1 97 ? 2.132 -11.521 -25.596 1.00 82.06 97 ASP A C 1
ATOM 749 O O . ASP A 1 97 ? 2.971 -11.570 -26.493 1.00 82.06 97 ASP A O 1
ATOM 753 N N . VAL A 1 98 ? 2.032 -10.467 -24.778 1.00 78.12 98 VAL A N 1
ATOM 754 C CA . VAL A 1 98 ? 2.912 -9.289 -24.886 1.00 78.12 98 VAL A CA 1
ATOM 755 C C . VAL A 1 98 ? 4.373 -9.664 -24.630 1.00 78.12 98 VAL A C 1
ATOM 757 O O . VAL A 1 98 ? 5.257 -9.200 -25.343 1.00 78.12 98 VAL A O 1
ATOM 760 N N . ALA A 1 99 ? 4.649 -10.531 -23.650 1.00 77.62 99 ALA A N 1
ATOM 761 C CA . ALA A 1 99 ? 6.007 -11.011 -23.397 1.00 77.62 99 ALA A CA 1
ATOM 762 C C . ALA A 1 99 ? 6.585 -11.749 -24.617 1.00 77.62 99 ALA A C 1
ATOM 764 O O . ALA A 1 99 ? 7.735 -11.513 -24.980 1.00 77.62 99 ALA A O 1
ATOM 765 N N . LYS A 1 100 ? 5.777 -12.574 -25.295 1.00 79.12 100 LYS A N 1
ATOM 766 C CA . LYS A 1 100 ? 6.175 -13.241 -26.543 1.00 79.12 100 LYS A CA 1
ATOM 767 C C . LYS A 1 100 ? 6.393 -12.273 -27.703 1.00 79.12 100 LYS A C 1
ATOM 769 O O . LYS A 1 100 ? 7.301 -12.490 -28.499 1.00 79.12 100 LYS A O 1
ATOM 774 N N . GLU A 1 101 ? 5.581 -11.228 -27.809 1.00 74.50 101 GLU A N 1
ATOM 775 C CA . GLU A 1 101 ? 5.712 -10.218 -28.864 1.00 74.50 101 GLU A CA 1
ATOM 776 C C . GLU A 1 101 ? 6.981 -9.369 -28.678 1.00 74.50 101 GLU A C 1
ATOM 778 O O . GLU A 1 101 ? 7.698 -9.107 -29.641 1.00 74.50 101 GLU A O 1
ATOM 783 N N . VAL A 1 102 ? 7.332 -9.044 -27.429 1.00 71.81 102 VAL A N 1
ATOM 784 C CA . VAL A 1 102 ? 8.585 -8.351 -27.083 1.00 71.81 102 VAL A CA 1
ATOM 785 C C . VAL A 1 102 ? 9.811 -9.250 -27.294 1.00 71.81 102 VAL A C 1
ATOM 787 O O . VAL A 1 102 ? 10.840 -8.776 -27.770 1.00 71.81 102 VAL A O 1
ATOM 790 N N . GLU A 1 103 ? 9.714 -10.548 -26.991 1.00 66.25 103 GLU A N 1
ATOM 791 C CA . GLU A 1 103 ? 10.805 -11.513 -27.208 1.00 66.25 103 GLU A CA 1
ATOM 792 C C . GLU A 1 103 ? 11.027 -11.824 -28.703 1.00 66.25 103 GLU A C 1
ATOM 794 O O . GLU A 1 103 ? 12.157 -12.056 -29.132 1.00 66.25 103 GLU A O 1
ATOM 799 N N . GLY A 1 104 ? 9.970 -11.754 -29.522 1.00 58.09 104 GLY A N 1
ATOM 800 C CA . GLY A 1 104 ? 10.039 -11.886 -30.982 1.00 58.09 104 GLY A CA 1
ATOM 801 C C . GLY A 1 104 ? 10.603 -10.660 -31.709 1.00 58.09 104 GLY A C 1
ATOM 802 O O . GLY A 1 104 ? 10.927 -10.753 -32.892 1.00 58.09 104 GLY A O 1
ATOM 803 N N . GLN A 1 105 ? 10.755 -9.529 -31.015 1.00 53.31 105 GLN A N 1
ATOM 804 C CA . GLN A 1 105 ? 11.259 -8.276 -31.572 1.00 53.31 105 GLN A CA 1
ATOM 805 C C . GLN A 1 105 ? 12.617 -7.900 -30.961 1.00 53.31 105 GLN A C 1
ATOM 807 O O . GLN A 1 105 ? 12.833 -6.787 -30.486 1.00 53.31 105 GLN A O 1
ATOM 812 N N . ALA A 1 106 ? 13.564 -8.842 -30.980 1.00 53.44 106 ALA A N 1
ATOM 813 C CA . ALA A 1 106 ? 14.975 -8.520 -30.786 1.00 53.44 106 ALA A CA 1
ATOM 814 C C . ALA A 1 106 ? 15.475 -7.684 -31.987 1.00 53.44 106 ALA A C 1
ATOM 816 O O . ALA A 1 106 ? 15.281 -8.099 -33.132 1.00 53.44 106 ALA A O 1
ATOM 817 N N . PRO A 1 107 ? 16.109 -6.515 -31.779 1.00 53.97 107 PRO A N 1
ATOM 818 C CA . PRO A 1 107 ? 16.642 -5.725 -32.880 1.00 53.97 107 PRO A CA 1
ATOM 819 C C . PRO A 1 107 ? 17.857 -6.449 -33.472 1.00 53.97 107 PRO A C 1
ATOM 821 O O . PRO A 1 107 ? 18.856 -6.663 -32.781 1.00 53.97 107 PRO A O 1
ATOM 824 N N . GLU A 1 108 ? 17.785 -6.828 -34.749 1.00 52.94 108 GLU A N 1
ATOM 825 C CA . GLU A 1 108 ? 18.972 -7.267 -35.483 1.00 52.94 108 GLU A CA 1
ATOM 826 C C . GLU A 1 108 ? 20.009 -6.126 -35.505 1.00 52.94 108 GLU A C 1
ATOM 828 O O . GLU A 1 108 ? 19.650 -4.965 -35.738 1.00 52.94 108 GLU A O 1
ATOM 833 N N . PRO A 1 109 ? 21.298 -6.410 -35.237 1.00 57.78 109 PRO A N 1
ATOM 834 C CA . PRO A 1 109 ? 22.340 -5.395 -35.284 1.00 57.78 109 PRO A CA 1
ATOM 835 C C . PRO A 1 109 ? 22.455 -4.826 -36.707 1.00 57.78 109 PRO A C 1
ATOM 837 O O . PRO A 1 109 ? 22.337 -5.581 -37.676 1.00 57.78 109 PRO A O 1
ATOM 840 N N . PRO A 1 110 ? 22.726 -3.518 -36.872 1.00 51.44 110 PRO A N 1
ATOM 841 C CA . PRO A 1 110 ? 22.878 -2.926 -38.193 1.00 51.44 110 PRO A CA 1
ATOM 842 C C . PRO A 1 110 ? 24.053 -3.587 -38.921 1.00 51.44 110 PRO A C 1
ATOM 844 O O . PRO A 1 110 ? 25.218 -3.422 -38.551 1.00 51.44 110 PRO A O 1
ATOM 847 N N . SER A 1 111 ? 23.729 -4.355 -39.962 1.00 47.09 111 SER A N 1
ATOM 848 C CA . SER A 1 111 ? 24.698 -4.921 -40.891 1.00 47.09 111 SER A CA 1
ATOM 849 C C . SER A 1 111 ? 25.384 -3.782 -41.645 1.00 47.09 111 SER A C 1
ATOM 851 O O . SER A 1 111 ? 24.787 -3.075 -42.457 1.00 47.09 111 SER A O 1
ATOM 853 N N . SER A 1 112 ? 26.659 -3.592 -41.320 1.00 55.19 112 SER A N 1
ATOM 854 C CA . SER A 1 112 ? 27.620 -2.805 -42.081 1.00 55.19 112 SER A CA 1
ATOM 855 C C . SER A 1 112 ? 27.737 -3.390 -43.493 1.00 55.19 112 SER A C 1
ATOM 857 O O . SER A 1 112 ? 28.378 -4.425 -43.668 1.00 55.19 112 SER A O 1
ATOM 859 N N . ASN A 1 113 ? 27.201 -2.695 -44.496 1.00 43.97 113 ASN A N 1
ATOM 860 C CA . ASN A 1 113 ? 27.586 -2.890 -45.891 1.00 43.97 113 ASN A CA 1
ATOM 861 C C . ASN A 1 113 ? 28.072 -1.565 -46.475 1.00 43.97 113 ASN A C 1
ATOM 863 O O . ASN A 1 113 ? 27.290 -0.683 -46.825 1.00 43.97 113 ASN A O 1
ATOM 867 N N . GLY A 1 114 ? 29.395 -1.438 -46.568 1.00 51.16 114 GLY A N 1
ATOM 868 C CA . GLY A 1 114 ? 30.029 -0.448 -47.421 1.00 51.16 114 GLY A CA 1
ATOM 869 C C . GLY A 1 114 ? 29.907 -0.850 -48.887 1.00 51.16 114 GLY A C 1
ATOM 870 O O . GLY A 1 114 ? 30.225 -1.979 -49.241 1.00 51.16 114 GLY A O 1
ATOM 871 N N . THR A 1 115 ? 29.531 0.098 -49.739 1.00 47.72 115 THR A N 1
ATOM 872 C CA . THR A 1 115 ? 29.866 0.108 -51.170 1.00 47.72 115 THR A CA 1
ATOM 873 C C . THR A 1 115 ? 29.911 1.562 -51.624 1.00 47.72 115 THR A C 1
ATOM 875 O O . THR A 1 115 ? 28.958 2.309 -51.413 1.00 47.72 115 THR A O 1
ATOM 878 N N . GLY A 1 116 ? 31.065 1.972 -52.151 1.00 48.41 116 GLY A N 1
ATOM 879 C CA . GLY A 1 116 ? 31.420 3.364 -52.391 1.00 48.41 116 GLY A CA 1
ATOM 880 C C . GLY A 1 116 ? 30.741 4.031 -53.585 1.00 48.41 116 GLY A C 1
ATOM 881 O O . GLY A 1 116 ? 30.226 3.382 -54.492 1.00 48.41 116 GLY A O 1
ATOM 882 N N . HIS A 1 117 ? 30.828 5.359 -53.594 1.00 45.41 117 HIS A N 1
ATOM 883 C CA . HIS A 1 117 ? 30.704 6.164 -54.801 1.00 45.41 117 HIS A CA 1
ATOM 884 C C . HIS A 1 117 ? 31.470 7.481 -54.615 1.00 45.41 117 HIS A C 1
ATOM 886 O O . HIS A 1 117 ? 31.062 8.352 -53.849 1.00 45.41 117 HIS A O 1
ATOM 892 N N . THR A 1 118 ? 32.621 7.579 -55.273 1.00 48.78 118 THR A N 1
ATOM 893 C CA . THR A 1 118 ? 33.312 8.834 -55.598 1.00 48.78 118 THR A CA 1
ATOM 894 C C . THR A 1 118 ? 32.587 9.534 -56.745 1.00 48.78 118 THR A C 1
ATOM 896 O O . THR A 1 118 ? 32.042 8.856 -57.619 1.00 48.78 118 THR A O 1
ATOM 899 N N . PRO A 1 119 ? 32.665 10.863 -56.808 1.00 61.19 119 PRO A N 1
ATOM 900 C CA . PRO A 1 119 ? 33.110 11.497 -58.049 1.00 61.19 119 PRO A CA 1
ATOM 901 C C . PRO A 1 119 ? 34.471 12.183 -57.897 1.00 61.19 119 PRO A C 1
ATOM 903 O O . PRO A 1 119 ? 34.728 12.776 -56.825 1.00 61.19 119 PRO A O 1
#

Foldseek 3Di:
DQPPVSADPVNVVVVLVVCCVVLPPVRSVVVVVVVVVVVVVVVVVVVVVLVVCCVPVDPVSVVVVVVVVVVVVVVVVVVVPPVVVVVVVVVVVVVVVVVVVVVVPDDDPDDDDDDDDDD